Protein AF-A0A7R9MV30-F1 (afdb_monomer_lite)

Sequence (105 aa):
MVAGHREIGRQKDHIFWEFEPNLIGMGIIPLEFMSGQNAESLSLTGKEIYSIDIPENMSTRHKTTIKLDTGKSFEAIMRFDTEVELEYFRNGGILHYMLRQLLDN

Foldseek 3Di:
DDDDDDDPDDDDDPPDPPPPPVCLQQLHFDKAADPPDDCVNQVNPVPWDWDWDDDLDDDAQGKTWIATPVRDIGIITRHPPDVVSVVQNNLNHPVSVVVVVVVVD

Secondary structure (DSSP, 8-state):
------------SSS-SSSSHHHHHTTPPPEEEPTT--TTTTT--S-SPEEE---SSPPTTEEEEEEETTS-EEEEEE---SHHHHHHHHTTSHHHHHHHHHH--

pLDDT: mean 72.21, std 20.03, range [30.53, 93.38]

Structure (mmCIF, N/CA/C/O backbone):
data_AF-A0A7R9MV30-F1
#
_entry.id   AF-A0A7R9MV30-F1
#
loop_
_atom_site.group_PDB
_atom_site.id
_atom_site.type_symbol
_atom_site.label_atom_id
_atom_site.label_alt_id
_atom_site.label_comp_id
_atom_site.label_asym_id
_atom_site.label_entity_id
_atom_site.label_seq_id
_atom_site.pdbx_PDB_ins_code
_atom_site.Cartn_x
_atom_site.Cartn_y
_atom_site.Cartn_z
_atom_site.occupancy
_atom_site.B_iso_or_equiv
_atom_site.auth_seq_id
_atom_site.auth_comp_id
_atom_site.auth_asym_id
_atom_site.auth_atom_id
_atom_site.pdbx_PDB_model_num
ATOM 1 N N . MET A 1 1 ? 20.639 -25.429 41.056 1.00 34.19 1 MET A N 1
ATOM 2 C CA . MET A 1 1 ? 21.287 -24.173 40.621 1.00 34.19 1 MET A CA 1
ATOM 3 C C . MET A 1 1 ? 21.268 -24.164 39.098 1.00 34.19 1 MET A C 1
ATOM 5 O O . MET A 1 1 ? 21.866 -25.050 38.516 1.00 34.19 1 MET A O 1
ATOM 9 N N . VAL A 1 2 ? 20.217 -23.593 38.511 1.00 33.56 2 VAL A N 1
ATOM 10 C CA . VAL A 1 2 ? 20.080 -22.255 37.883 1.00 33.56 2 VAL A CA 1
ATOM 11 C C . VAL A 1 2 ? 20.243 -22.354 36.362 1.00 33.56 2 VAL A C 1
ATOM 13 O O . VAL A 1 2 ? 21.295 -22.717 35.849 1.00 33.56 2 VAL A O 1
ATOM 16 N N . ALA A 1 3 ? 19.139 -22.044 35.683 1.00 37.19 3 ALA A N 1
ATOM 17 C CA . A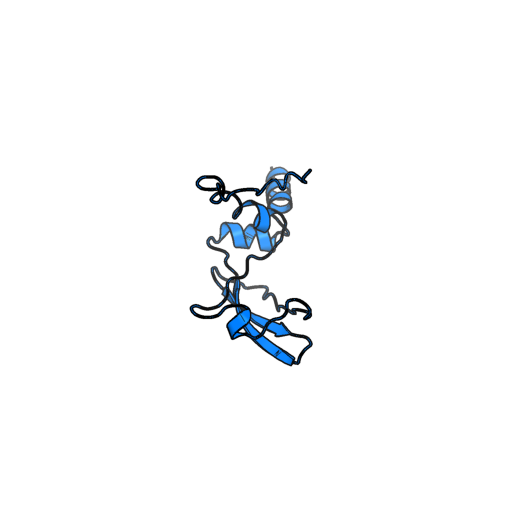LA A 1 3 ? 18.984 -21.917 34.247 1.00 37.19 3 ALA A CA 1
ATOM 18 C C . ALA A 1 3 ? 19.777 -20.717 33.703 1.00 37.19 3 ALA A C 1
ATOM 20 O O . ALA A 1 3 ? 19.739 -19.633 34.278 1.00 37.19 3 ALA A O 1
ATOM 21 N N . GLY A 1 4 ? 20.457 -20.905 32.573 1.00 31.77 4 GLY A N 1
ATOM 22 C CA . GLY A 1 4 ? 21.102 -19.833 31.819 1.00 31.77 4 GLY A CA 1
ATOM 23 C C . GLY A 1 4 ? 20.217 -19.388 30.662 1.00 31.77 4 GLY A C 1
ATOM 24 O O . GLY A 1 4 ? 20.330 -19.924 29.562 1.00 31.77 4 GLY A O 1
ATOM 25 N N . HIS A 1 5 ? 19.340 -18.417 30.919 1.00 38.44 5 HIS A N 1
ATOM 26 C CA . HIS A 1 5 ? 18.726 -17.580 29.888 1.00 38.44 5 HIS A CA 1
ATOM 27 C C . HIS A 1 5 ? 19.833 -16.961 29.018 1.00 38.44 5 HIS A C 1
ATOM 29 O O . HIS A 1 5 ? 20.727 -16.300 29.542 1.00 38.44 5 HIS A O 1
ATOM 35 N N . ARG A 1 6 ? 19.779 -17.148 27.694 1.00 30.53 6 ARG A N 1
ATOM 36 C CA . ARG A 1 6 ? 20.524 -16.303 26.751 1.00 30.53 6 ARG A CA 1
ATOM 37 C C . ARG A 1 6 ? 19.567 -15.289 26.144 1.00 30.53 6 ARG A C 1
ATOM 39 O O . ARG A 1 6 ? 18.776 -15.606 25.262 1.00 30.53 6 ARG A O 1
ATOM 46 N N . GLU A 1 7 ? 19.658 -14.078 26.670 1.00 36.97 7 GLU A N 1
ATOM 47 C CA . GLU A 1 7 ? 19.177 -12.844 26.061 1.00 36.97 7 GLU A CA 1
ATOM 48 C C . GLU A 1 7 ? 19.868 -12.656 24.700 1.00 36.97 7 GLU A C 1
ATOM 50 O O . GLU A 1 7 ? 21.097 -12.625 24.618 1.00 36.97 7 GLU A O 1
ATOM 55 N N . ILE A 1 8 ? 19.090 -12.554 23.621 1.00 38.16 8 ILE A N 1
ATOM 56 C CA . ILE A 1 8 ? 19.602 -12.120 22.317 1.00 38.16 8 ILE A CA 1
ATOM 57 C C . ILE A 1 8 ? 19.532 -10.595 22.320 1.00 38.16 8 ILE A C 1
ATOM 59 O O . ILE A 1 8 ? 18.483 -9.996 22.086 1.00 38.16 8 ILE A O 1
ATOM 63 N N . GLY A 1 9 ? 20.665 -9.985 22.662 1.00 31.25 9 GLY A N 1
ATOM 64 C CA . GLY A 1 9 ? 20.862 -8.545 22.631 1.00 31.25 9 GLY A CA 1
ATOM 65 C C . GLY A 1 9 ? 20.676 -7.976 21.224 1.00 31.25 9 GLY A C 1
ATOM 66 O O . GLY A 1 9 ? 21.127 -8.545 20.229 1.00 31.25 9 GLY A O 1
ATOM 67 N N . ARG A 1 10 ? 20.007 -6.821 21.174 1.00 43.19 10 ARG A N 1
ATOM 68 C CA . ARG A 1 10 ? 19.946 -5.903 20.033 1.00 43.19 10 ARG A CA 1
ATOM 69 C C . ARG A 1 10 ? 21.352 -5.641 19.491 1.00 43.19 10 ARG A C 1
ATOM 71 O O . ARG A 1 10 ? 22.130 -4.931 20.118 1.00 43.19 10 ARG A O 1
ATOM 78 N N . GLN A 1 11 ? 21.631 -6.140 18.295 1.00 40.06 11 GLN A N 1
ATOM 79 C CA . GLN A 1 11 ? 22.649 -5.563 17.426 1.00 40.06 11 GLN A CA 1
ATOM 80 C C . GLN A 1 11 ? 22.265 -5.847 15.972 1.00 40.06 11 GLN A C 1
ATOM 82 O O . GLN A 1 11 ? 22.462 -6.950 15.472 1.00 40.06 11 GLN A O 1
ATOM 87 N N . LYS A 1 12 ? 21.643 -4.865 15.316 1.00 41.28 12 LYS A N 1
ATOM 88 C CA . LYS A 1 12 ? 21.503 -4.803 13.854 1.00 41.28 12 LYS A CA 1
ATOM 89 C C . LYS A 1 12 ? 21.514 -3.343 13.407 1.00 41.28 12 LYS A C 1
ATOM 91 O O . LYS A 1 12 ? 20.579 -2.860 12.780 1.00 41.28 12 LYS A O 1
ATOM 96 N N . ASP A 1 13 ? 22.601 -2.661 13.731 1.00 45.47 13 ASP A N 1
ATOM 97 C CA . ASP A 1 13 ? 23.096 -1.619 12.843 1.00 45.47 13 ASP A CA 1
ATOM 98 C C . ASP A 1 13 ? 23.775 -2.356 11.675 1.00 45.47 13 ASP A C 1
ATOM 100 O O . ASP A 1 13 ? 24.502 -3.320 11.908 1.00 45.47 13 ASP A O 1
ATOM 104 N N . HIS A 1 14 ? 23.512 -1.939 10.433 1.00 38.38 14 HIS A N 1
ATOM 105 C CA . HIS A 1 14 ? 24.157 -2.398 9.185 1.00 38.38 14 HIS A CA 1
ATOM 106 C C . HIS A 1 14 ? 23.590 -3.562 8.335 1.00 38.38 14 HIS A C 1
ATOM 108 O O . HIS A 1 14 ? 24.266 -3.960 7.393 1.00 38.38 14 HIS A O 1
ATOM 114 N N . ILE A 1 15 ? 22.355 -4.061 8.522 1.00 38.62 15 ILE A N 1
ATOM 115 C CA . ILE A 1 15 ? 21.719 -4.969 7.521 1.00 38.62 15 ILE A CA 1
ATOM 116 C C . ILE A 1 15 ? 20.208 -4.702 7.378 1.00 38.62 15 ILE A C 1
ATOM 118 O O . ILE A 1 15 ? 19.387 -5.572 7.660 1.00 38.62 15 ILE A O 1
ATOM 122 N N . PHE A 1 16 ? 19.823 -3.486 6.984 1.00 34.19 16 PHE A N 1
ATOM 123 C CA . PHE A 1 16 ? 18.410 -3.138 6.739 1.00 34.19 16 PHE A CA 1
ATOM 124 C C . PHE A 1 16 ? 18.182 -2.182 5.551 1.00 34.19 16 PHE A C 1
ATOM 126 O O . PHE A 1 16 ? 17.120 -1.580 5.464 1.00 34.19 16 PHE A O 1
ATOM 133 N N . TRP A 1 17 ? 19.131 -2.063 4.613 1.00 32.94 17 TRP A N 1
ATOM 134 C CA . TRP A 1 17 ? 18.978 -1.202 3.421 1.00 32.94 17 TRP A CA 1
ATOM 135 C C . TRP A 1 17 ? 18.750 -1.949 2.093 1.00 32.94 17 TRP A C 1
ATOM 137 O O . TRP A 1 17 ? 18.620 -1.309 1.059 1.00 32.94 17 TRP A O 1
ATOM 147 N N . GLU A 1 18 ? 18.638 -3.283 2.096 1.00 39.88 18 GLU A N 1
ATOM 148 C CA . GLU A 1 18 ? 18.591 -4.087 0.853 1.00 39.88 18 GLU A CA 1
ATOM 149 C C . GLU A 1 18 ? 17.344 -4.978 0.699 1.00 39.88 18 GLU A C 1
ATOM 151 O O . GLU A 1 18 ? 17.288 -5.819 -0.194 1.00 39.88 18 GLU A O 1
ATOM 156 N N . PHE A 1 19 ? 16.323 -4.816 1.548 1.00 43.66 19 PHE A N 1
ATOM 157 C CA . PHE A 1 19 ? 15.101 -5.638 1.484 1.00 43.66 19 PHE A CA 1
ATOM 158 C C . PHE A 1 19 ? 13.936 -5.008 0.703 1.00 43.66 19 PHE A C 1
ATOM 160 O O . PHE A 1 19 ? 12.923 -5.673 0.499 1.00 43.66 19 PHE A O 1
ATOM 167 N N . GLU A 1 20 ? 14.069 -3.767 0.231 1.00 51.78 20 GLU A N 1
ATOM 168 C CA . GLU A 1 20 ? 13.032 -3.109 -0.578 1.00 51.78 20 GLU A CA 1
ATOM 169 C C . GLU A 1 20 ? 12.963 -3.572 -2.057 1.00 51.78 20 GLU A C 1
ATOM 171 O O . GLU A 1 20 ? 11.846 -3.709 -2.557 1.00 51.78 20 GLU A O 1
ATOM 176 N N . PRO A 1 21 ? 14.058 -3.929 -2.771 1.00 46.22 21 PRO A N 1
ATOM 177 C CA . PRO A 1 21 ? 13.959 -4.219 -4.208 1.00 46.22 21 PRO A CA 1
ATOM 178 C C . PRO A 1 21 ? 13.429 -5.623 -4.554 1.00 46.22 21 PRO A C 1
ATOM 180 O O . PRO A 1 21 ? 12.947 -5.844 -5.666 1.00 46.22 21 PRO A O 1
ATOM 183 N N . ASN A 1 22 ? 13.479 -6.593 -3.632 1.00 52.56 22 ASN A N 1
ATOM 184 C CA . ASN A 1 22 ? 13.143 -7.988 -3.962 1.00 52.56 22 ASN A CA 1
ATOM 185 C C . ASN A 1 22 ? 11.636 -8.315 -3.864 1.00 52.56 22 ASN A C 1
ATOM 187 O O . ASN A 1 22 ? 11.171 -9.277 -4.469 1.00 52.56 22 ASN A O 1
ATOM 191 N N . LEU A 1 23 ? 10.849 -7.520 -3.130 1.00 58.72 23 LEU A N 1
ATOM 192 C CA . LEU A 1 23 ? 9.410 -7.774 -2.944 1.00 58.72 23 LEU A CA 1
ATOM 193 C C . LEU A 1 23 ? 8.597 -7.431 -4.198 1.00 58.72 23 LEU A C 1
ATOM 195 O O . LEU A 1 23 ? 7.747 -8.216 -4.623 1.00 58.72 23 LEU A O 1
ATOM 199 N N . ILE A 1 24 ? 8.921 -6.307 -4.840 1.00 57.06 24 ILE A N 1
ATOM 200 C CA . ILE A 1 24 ? 8.294 -5.882 -6.100 1.00 57.06 24 ILE A CA 1
ATOM 201 C C . ILE A 1 24 ? 8.585 -6.915 -7.197 1.00 57.06 24 ILE A C 1
ATOM 203 O O . ILE A 1 24 ? 7.701 -7.289 -7.969 1.00 57.06 24 ILE A O 1
ATOM 207 N N . GLY A 1 25 ? 9.806 -7.462 -7.202 1.00 51.72 25 GLY A N 1
ATOM 208 C CA . GLY A 1 25 ? 10.209 -8.537 -8.106 1.00 51.72 25 GLY A CA 1
ATOM 209 C C . GLY A 1 25 ? 9.385 -9.822 -7.969 1.00 51.72 25 GLY A C 1
ATOM 210 O O . GLY A 1 25 ? 9.207 -10.532 -8.959 1.00 51.72 25 GLY A O 1
ATOM 211 N N . MET A 1 26 ? 8.822 -10.080 -6.786 1.00 60.38 26 MET A N 1
ATOM 212 C CA . MET A 1 26 ? 7.952 -11.224 -6.491 1.00 60.38 26 MET A CA 1
ATOM 213 C C . MET A 1 26 ? 6.452 -10.929 -6.683 1.00 60.38 26 MET A C 1
ATOM 215 O O . MET A 1 26 ? 5.627 -11.795 -6.404 1.00 60.38 26 MET A O 1
ATOM 219 N N . GLY A 1 27 ? 6.083 -9.728 -7.147 1.00 62.47 27 GLY A N 1
ATOM 220 C CA . GLY A 1 27 ? 4.683 -9.323 -7.325 1.00 62.47 27 GLY A CA 1
ATOM 221 C C . GLY A 1 27 ? 3.986 -8.872 -6.035 1.00 62.47 27 GLY A C 1
ATOM 222 O O . GLY A 1 27 ? 2.759 -8.804 -5.995 1.00 62.47 27 GLY A O 1
ATOM 223 N N . ILE A 1 28 ? 4.745 -8.565 -4.978 1.00 75.94 28 ILE A N 1
ATOM 224 C CA . ILE A 1 28 ? 4.214 -8.023 -3.722 1.00 75.94 28 ILE A CA 1
ATOM 225 C C . ILE A 1 28 ? 4.131 -6.498 -3.836 1.00 75.94 28 ILE A C 1
ATOM 227 O O . ILE A 1 28 ? 5.098 -5.848 -4.234 1.00 75.94 28 ILE A O 1
ATOM 231 N N . ILE A 1 29 ? 2.985 -5.924 -3.461 1.00 82.38 29 ILE A N 1
ATOM 232 C CA . ILE A 1 29 ? 2.770 -4.471 -3.467 1.00 82.38 29 ILE A CA 1
ATOM 233 C C . ILE A 1 29 ? 3.255 -3.887 -2.136 1.00 82.38 29 ILE A C 1
ATOM 235 O O . ILE A 1 29 ? 2.688 -4.228 -1.092 1.00 82.38 29 ILE A O 1
ATOM 239 N N . PRO A 1 30 ? 4.259 -2.995 -2.135 1.00 84.19 30 PRO A N 1
ATOM 240 C CA . PRO A 1 30 ? 4.637 -2.270 -0.932 1.00 84.19 30 PRO A CA 1
ATOM 241 C C . PRO A 1 30 ? 3.554 -1.234 -0.600 1.00 84.19 30 PRO A C 1
ATOM 243 O O . PRO A 1 30 ? 3.233 -0.367 -1.414 1.00 84.19 30 PRO A O 1
ATOM 246 N N . LEU A 1 31 ? 2.984 -1.322 0.602 1.00 88.38 31 LEU A N 1
ATOM 247 C CA . LEU A 1 31 ? 1.974 -0.387 1.097 1.00 88.38 31 LEU A CA 1
ATOM 248 C C . LEU A 1 31 ? 2.541 0.422 2.257 1.00 88.38 31 LEU A C 1
ATOM 250 O O . LEU A 1 31 ? 3.134 -0.125 3.185 1.00 88.38 31 LEU A O 1
ATOM 254 N N . GLU A 1 32 ? 2.318 1.727 2.207 1.00 89.38 32 GLU A N 1
ATOM 255 C CA . G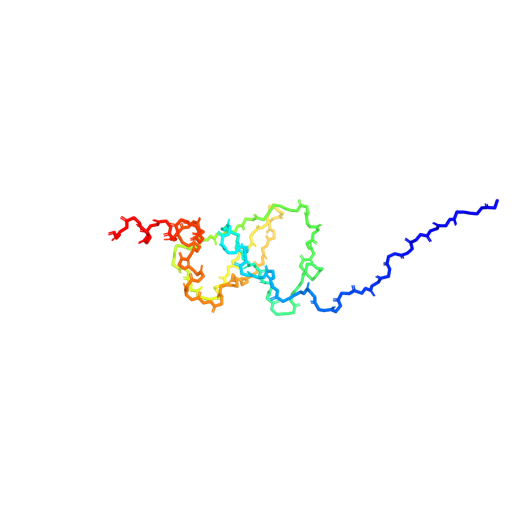LU A 1 32 ? 2.719 2.691 3.222 1.00 89.38 32 GLU A CA 1
ATOM 256 C C . GLU A 1 32 ? 1.464 3.355 3.802 1.00 89.38 32 GLU A C 1
ATOM 258 O O . GLU A 1 32 ? 0.564 3.763 3.065 1.00 89.38 32 GLU A O 1
ATOM 263 N N . PHE A 1 33 ? 1.377 3.459 5.129 1.00 91.44 33 PHE A N 1
ATOM 264 C CA . PHE A 1 33 ? 0.311 4.234 5.767 1.00 91.44 33 PHE A CA 1
ATOM 265 C C . PHE A 1 33 ? 0.467 5.72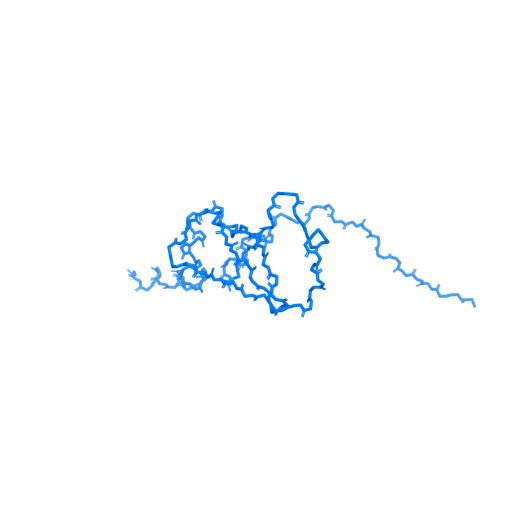2 5.448 1.00 91.44 33 PHE A C 1
ATOM 267 O O . PHE A 1 33 ? 1.573 6.221 5.252 1.00 91.44 33 PHE A O 1
ATOM 274 N N . MET A 1 34 ? -0.641 6.461 5.447 1.00 91.75 34 MET A N 1
ATOM 275 C CA . MET A 1 34 ? -0.573 7.915 5.328 1.00 91.75 34 MET A CA 1
ATOM 276 C C . MET A 1 34 ? 0.227 8.521 6.488 1.00 91.75 34 MET A C 1
ATOM 278 O O . MET A 1 34 ? 0.267 7.977 7.592 1.00 91.75 34 MET A O 1
ATOM 282 N N . SER A 1 35 ? 0.849 9.677 6.251 1.00 89.62 35 SER A N 1
ATOM 283 C CA . SER A 1 35 ? 1.644 10.361 7.276 1.00 89.62 35 SER A CA 1
ATOM 284 C C . SER A 1 35 ? 0.846 10.561 8.571 1.00 89.62 35 SER A C 1
ATOM 286 O O . SER A 1 35 ? -0.273 11.075 8.550 1.00 89.62 35 SER A O 1
ATOM 288 N N . GLY A 1 36 ? 1.423 10.133 9.696 1.00 88.38 36 GLY A N 1
ATOM 289 C CA . GLY A 1 36 ? 0.787 10.191 11.014 1.00 88.38 36 GLY A CA 1
ATOM 290 C C . GLY A 1 36 ? -0.212 9.066 11.306 1.00 88.38 36 GLY A C 1
ATOM 291 O O . GLY A 1 36 ? -0.740 9.018 12.414 1.00 88.38 36 GLY A O 1
ATOM 292 N N . GLN A 1 37 ? -0.453 8.153 10.362 1.00 90.25 37 GLN A N 1
ATOM 293 C CA . GLN A 1 37 ? -1.241 6.945 10.583 1.00 90.25 37 GLN A CA 1
ATOM 294 C C . GLN A 1 37 ? -0.340 5.736 10.832 1.00 90.25 37 GLN A C 1
ATOM 296 O O . GLN A 1 37 ? 0.762 5.614 10.301 1.00 90.25 37 GLN A O 1
ATOM 301 N N . ASN A 1 38 ? -0.834 4.822 11.653 1.00 89.31 38 ASN A N 1
ATOM 302 C CA . ASN A 1 38 ? -0.234 3.529 11.924 1.00 89.31 38 ASN A CA 1
AT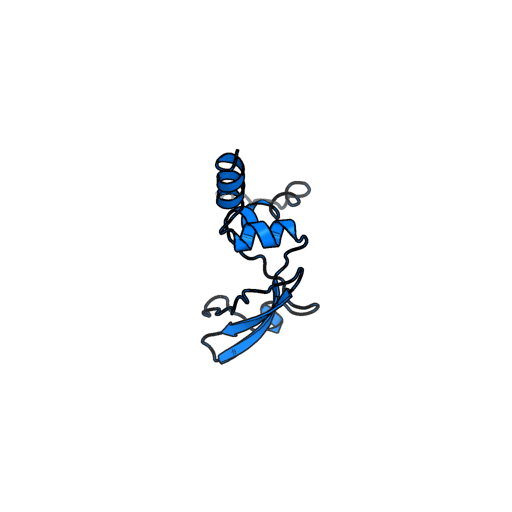OM 303 C C . ASN A 1 38 ? -1.329 2.519 12.310 1.00 89.31 38 ASN A C 1
ATOM 305 O O . ASN A 1 38 ? -2.514 2.856 12.400 1.00 89.31 38 ASN A O 1
ATOM 309 N N . ALA A 1 39 ? -0.933 1.267 12.542 1.00 88.75 39 ALA A N 1
ATOM 310 C CA . ALA A 1 39 ? -1.869 0.205 12.901 1.00 88.75 39 ALA A CA 1
ATOM 311 C C . ALA A 1 39 ? -2.669 0.519 14.180 1.00 88.75 39 ALA A C 1
ATOM 313 O O . ALA A 1 39 ? -3.870 0.265 14.223 1.00 88.75 39 ALA A O 1
ATOM 314 N N . GLU A 1 40 ? -2.043 1.129 15.190 1.00 88.31 40 GLU A N 1
ATOM 315 C CA . GLU A 1 40 ? -2.707 1.486 16.450 1.00 88.31 40 GLU A CA 1
ATOM 316 C C . GLU A 1 40 ? -3.725 2.615 16.251 1.00 88.31 40 GLU A C 1
ATOM 318 O O . GLU A 1 40 ? -4.874 2.496 16.679 1.00 88.31 40 GLU A O 1
ATOM 323 N N . SER A 1 41 ? -3.352 3.678 15.530 1.00 89.25 41 SER A N 1
ATOM 324 C CA . SER A 1 41 ? -4.233 4.816 15.243 1.00 89.25 41 SER A CA 1
ATOM 325 C C . SER A 1 41 ? -5.445 4.404 14.411 1.00 89.25 41 SER A C 1
ATOM 327 O O . SER A 1 41 ? -6.520 4.978 14.546 1.00 89.25 41 SER A O 1
ATOM 329 N N . LEU A 1 42 ? -5.273 3.398 13.551 1.00 87.31 42 LEU A N 1
ATOM 330 C CA . LEU A 1 42 ? -6.337 2.821 12.731 1.00 87.31 42 LEU A CA 1
ATOM 331 C C . LEU A 1 42 ? -7.087 1.682 13.446 1.00 87.31 42 LEU A C 1
ATOM 333 O O . LEU A 1 42 ? -8.072 1.158 12.920 1.00 87.31 42 LEU A O 1
ATOM 337 N N . SER A 1 43 ? -6.668 1.326 14.668 1.00 89.00 43 SER A N 1
ATOM 338 C CA . SER A 1 43 ? -7.219 0.220 15.457 1.00 89.00 43 SER A CA 1
ATOM 339 C C . SER A 1 43 ? -7.272 -1.093 14.666 1.00 89.00 43 SER A C 1
ATOM 341 O O . SER A 1 43 ? -8.302 -1.773 14.651 1.00 89.00 43 SER A O 1
ATOM 343 N N . LEU A 1 44 ? -6.176 -1.398 13.969 1.00 88.94 44 LEU A N 1
ATOM 344 C CA . LEU A 1 44 ? -5.967 -2.627 13.211 1.00 88.94 44 LEU A CA 1
ATOM 345 C C . LEU A 1 44 ? -5.370 -3.688 14.133 1.00 88.94 44 LEU A C 1
ATOM 347 O O . LEU A 1 44 ? -4.363 -3.450 14.799 1.00 88.94 44 LEU A O 1
ATOM 351 N N . THR A 1 45 ? -5.982 -4.867 14.169 1.00 87.50 45 THR A N 1
ATOM 352 C CA . THR A 1 45 ? -5.532 -5.979 15.018 1.00 87.50 45 THR A CA 1
ATOM 353 C C . THR A 1 45 ? -4.671 -6.992 14.263 1.00 87.50 45 THR A C 1
ATOM 355 O O . THR A 1 45 ? -4.025 -7.831 14.890 1.00 87.50 45 THR A O 1
ATOM 358 N N . GLY A 1 46 ? -4.663 -6.930 12.927 1.00 85.38 46 GLY A N 1
ATOM 359 C CA . GLY A 1 46 ? -3.983 -7.884 12.049 1.00 85.38 46 GLY A CA 1
ATOM 360 C C . GLY A 1 46 ? -4.763 -9.185 11.832 1.00 85.38 46 GLY A C 1
ATOM 361 O O . GLY A 1 46 ? -4.243 -10.108 11.213 1.00 85.38 46 GLY A O 1
ATOM 362 N N . LYS A 1 47 ? -5.995 -9.275 12.348 1.00 85.25 47 LYS A N 1
ATOM 363 C CA . LYS A 1 47 ? -6.903 -10.421 12.157 1.00 85.25 47 LYS A CA 1
ATOM 364 C C . LYS A 1 47 ? -7.964 -10.166 11.090 1.00 85.25 47 LYS A C 1
ATOM 366 O O . LYS A 1 47 ? -8.717 -11.074 10.757 1.00 85.25 47 LYS A O 1
ATOM 371 N N . GLU A 1 48 ? -8.049 -8.931 10.613 1.00 85.00 48 GLU A N 1
ATOM 372 C CA . GLU A 1 48 ? -8.998 -8.504 9.597 1.00 85.00 48 GLU A CA 1
ATOM 373 C C . GLU A 1 48 ? -8.591 -9.004 8.210 1.00 85.00 48 GLU A C 1
ATOM 375 O O . GLU A 1 48 ? -7.413 -9.253 7.934 1.00 85.00 48 GLU A O 1
ATOM 380 N N . ILE A 1 49 ? -9.569 -9.096 7.311 1.00 88.69 49 ILE A N 1
ATOM 381 C CA . ILE A 1 49 ? -9.312 -9.350 5.894 1.00 88.69 49 ILE A CA 1
ATOM 382 C C . ILE A 1 49 ? -9.216 -8.005 5.180 1.00 88.69 49 ILE A C 1
ATOM 384 O O . ILE A 1 49 ? -10.154 -7.208 5.196 1.00 88.69 49 ILE A O 1
ATOM 388 N N . TYR A 1 50 ? -8.079 -7.774 4.530 1.00 88.50 50 TYR A N 1
ATOM 389 C CA . TYR A 1 50 ? -7.779 -6.549 3.798 1.00 88.50 50 TYR A CA 1
ATOM 390 C C . TYR A 1 50 ? -8.112 -6.756 2.319 1.00 88.50 50 TYR A C 1
ATOM 392 O O . TYR A 1 50 ? -7.598 -7.668 1.676 1.00 88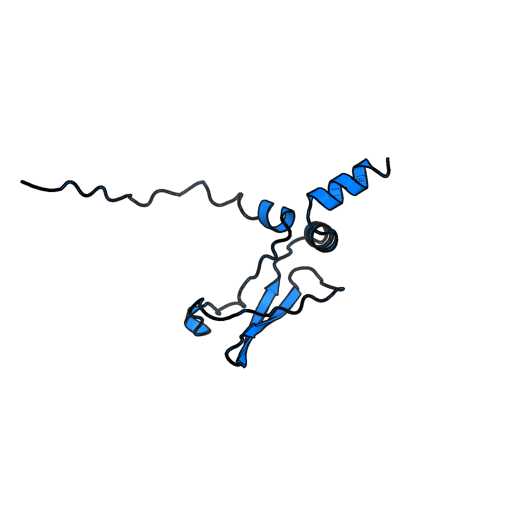.50 50 TYR A O 1
ATOM 400 N N . SER A 1 51 ? -8.972 -5.900 1.781 1.00 87.44 51 SER A N 1
ATOM 401 C CA . SER A 1 51 ? -9.341 -5.848 0.369 1.00 87.44 51 SER A CA 1
ATOM 402 C C . SER A 1 51 ? -8.789 -4.569 -0.238 1.00 87.44 51 SER A C 1
ATOM 404 O O . SER A 1 51 ? -9.028 -3.474 0.274 1.00 87.44 51 SER A O 1
ATOM 406 N N . ILE A 1 52 ? -8.037 -4.711 -1.324 1.00 86.50 52 ILE A N 1
ATOM 407 C CA . ILE A 1 52 ? -7.354 -3.604 -1.987 1.00 86.50 52 ILE A CA 1
ATOM 408 C C . ILE A 1 52 ? -7.764 -3.631 -3.450 1.00 86.50 52 ILE A C 1
ATOM 410 O O . ILE A 1 52 ? -7.526 -4.616 -4.146 1.00 86.50 52 ILE A O 1
ATOM 414 N N . ASP A 1 53 ? -8.371 -2.540 -3.902 1.00 83.25 53 ASP A N 1
ATOM 415 C CA . ASP A 1 53 ? -8.650 -2.327 -5.314 1.00 83.25 53 ASP A CA 1
ATOM 416 C C . ASP A 1 53 ? -7.361 -1.827 -5.987 1.00 83.25 53 ASP A C 1
ATOM 418 O O . ASP A 1 53 ? -6.795 -0.797 -5.603 1.00 83.25 53 ASP A O 1
ATOM 422 N N . ILE A 1 54 ? -6.870 -2.590 -6.965 1.00 82.81 54 ILE A N 1
ATOM 423 C CA . ILE A 1 54 ? -5.655 -2.280 -7.725 1.00 82.81 54 ILE A CA 1
ATOM 424 C C . ILE A 1 54 ? -6.092 -1.740 -9.093 1.00 82.81 54 ILE A C 1
ATOM 426 O O . ILE A 1 54 ? -6.565 -2.521 -9.921 1.00 82.81 54 ILE A O 1
ATOM 430 N N . PRO A 1 55 ? -5.982 -0.425 -9.351 1.00 81.06 55 PRO A N 1
ATOM 431 C CA . PRO A 1 55 ? -6.360 0.122 -10.644 1.00 81.06 55 PRO A CA 1
ATOM 432 C C . PRO A 1 55 ? -5.363 -0.283 -11.736 1.00 81.06 55 PRO A C 1
ATOM 434 O O . PRO A 1 55 ? -4.165 -0.398 -11.501 1.00 81.06 55 PRO A O 1
ATOM 437 N N . GLU A 1 56 ? -5.847 -0.449 -12.965 1.00 77.31 56 GLU A N 1
ATOM 438 C CA . GLU A 1 56 ? -4.997 -0.776 -14.121 1.00 77.31 56 GLU A CA 1
ATOM 439 C C . GLU A 1 56 ? -4.035 0.381 -14.463 1.00 77.31 56 GLU A C 1
ATOM 441 O O . GLU A 1 56 ? -2.857 0.178 -14.761 1.00 77.31 56 GLU A O 1
ATOM 446 N N . ASN A 1 57 ? -4.510 1.622 -14.309 1.00 79.88 57 ASN A N 1
ATOM 447 C CA . ASN A 1 57 ? -3.754 2.849 -14.564 1.00 79.88 57 ASN A CA 1
ATOM 448 C C . ASN A 1 57 ? -3.190 3.458 -13.268 1.00 79.88 57 ASN A C 1
ATOM 450 O O . ASN A 1 57 ? -3.589 4.545 -12.853 1.00 79.88 57 ASN A O 1
ATOM 454 N N . MET A 1 58 ? -2.269 2.754 -12.609 1.00 83.44 58 MET A N 1
ATOM 455 C CA . MET A 1 58 ? -1.552 3.286 -11.438 1.00 83.44 58 MET A CA 1
ATOM 456 C C . MET A 1 58 ? -0.370 4.177 -11.816 1.00 83.44 58 MET A C 1
ATOM 458 O O . MET A 1 58 ? 0.359 3.873 -12.760 1.00 83.44 58 MET A O 1
ATOM 462 N N . SER A 1 59 ? -0.160 5.229 -11.025 1.00 87.94 59 SER A N 1
ATOM 463 C CA . SER A 1 59 ? 1.019 6.103 -11.043 1.00 87.94 59 SER A CA 1
ATOM 464 C C . SER A 1 59 ? 1.992 5.755 -9.911 1.00 87.94 59 SER A C 1
ATOM 466 O O . SER A 1 59 ? 1.669 4.967 -9.020 1.00 87.94 59 SER A O 1
ATOM 468 N N . THR A 1 60 ? 3.178 6.368 -9.896 1.00 89.19 60 THR A N 1
ATOM 469 C CA . THR A 1 60 ? 4.099 6.238 -8.755 1.00 89.19 60 THR A CA 1
ATOM 470 C C . THR A 1 60 ? 3.459 6.818 -7.498 1.00 89.19 60 THR A C 1
ATOM 472 O O . THR A 1 60 ? 2.651 7.752 -7.573 1.00 89.19 60 THR A O 1
ATOM 475 N N . ARG A 1 61 ? 3.767 6.216 -6.341 1.00 90.06 61 ARG A N 1
ATOM 476 C CA . ARG A 1 61 ? 3.194 6.578 -5.029 1.00 90.06 61 ARG A CA 1
ATOM 477 C C . ARG A 1 61 ? 1.665 6.771 -5.054 1.00 90.06 61 ARG A C 1
ATOM 479 O O . ARG A 1 61 ? 1.135 7.714 -4.460 1.00 90.06 61 ARG A O 1
ATOM 486 N N . HIS A 1 62 ? 0.949 5.897 -5.764 1.00 89.56 62 HIS A N 1
ATOM 487 C CA . HIS A 1 62 ? -0.503 5.986 -5.922 1.00 89.56 62 HIS A CA 1
ATOM 488 C C . HIS A 1 62 ? -1.225 5.795 -4.585 1.00 89.56 62 HIS A C 1
ATOM 490 O O . HIS A 1 62 ? -0.928 4.862 -3.840 1.00 89.56 62 HIS A O 1
ATOM 496 N N . LYS A 1 63 ? -2.205 6.651 -4.288 1.00 92.25 63 LYS A N 1
ATOM 497 C CA . LYS A 1 63 ? -3.063 6.491 -3.109 1.00 92.25 63 LYS A CA 1
ATOM 498 C C . LYS A 1 63 ? -4.199 5.532 -3.428 1.00 92.25 63 LYS A C 1
ATOM 500 O O . LYS A 1 63 ? -4.931 5.753 -4.385 1.00 92.25 63 LYS A O 1
ATOM 505 N N . THR A 1 64 ? -4.364 4.508 -2.605 1.00 90.56 64 THR A N 1
ATOM 506 C CA . THR A 1 64 ? -5.467 3.553 -2.690 1.00 90.56 64 THR A CA 1
ATOM 507 C C . THR A 1 64 ? -6.245 3.515 -1.381 1.00 90.56 64 THR A C 1
ATOM 509 O O . THR A 1 64 ? -5.723 3.841 -0.312 1.00 90.56 64 THR A O 1
ATOM 512 N N . THR A 1 65 ? -7.506 3.106 -1.458 1.00 92.62 65 THR A N 1
ATOM 513 C CA . THR A 1 65 ? -8.331 2.841 -0.282 1.00 92.62 65 THR A CA 1
ATOM 514 C C . THR A 1 65 ? -8.323 1.348 0.008 1.00 92.62 65 THR A C 1
ATOM 516 O O . THR A 1 65 ? -8.748 0.540 -0.815 1.00 92.62 65 THR A O 1
ATOM 519 N N . ILE A 1 66 ? -7.884 0.991 1.208 1.00 91.25 66 ILE A N 1
ATOM 520 C CA . ILE A 1 66 ? -7.925 -0.370 1.724 1.00 91.25 66 ILE A CA 1
ATOM 521 C C . ILE A 1 66 ? -9.223 -0.542 2.506 1.00 91.25 66 ILE A C 1
ATOM 523 O O . ILE A 1 66 ? -9.515 0.227 3.424 1.00 91.25 66 ILE A O 1
ATOM 527 N N . LYS A 1 67 ? -10.011 -1.549 2.134 1.00 91.25 67 LYS A N 1
ATOM 528 C CA . LYS A 1 67 ? -11.270 -1.912 2.791 1.00 91.25 67 LYS A CA 1
ATOM 529 C C . LYS A 1 67 ? -11.053 -3.130 3.674 1.00 91.25 67 LYS A C 1
ATOM 531 O O . LYS A 1 67 ? -10.326 -4.046 3.307 1.00 91.25 67 LYS A O 1
ATOM 536 N N . LEU 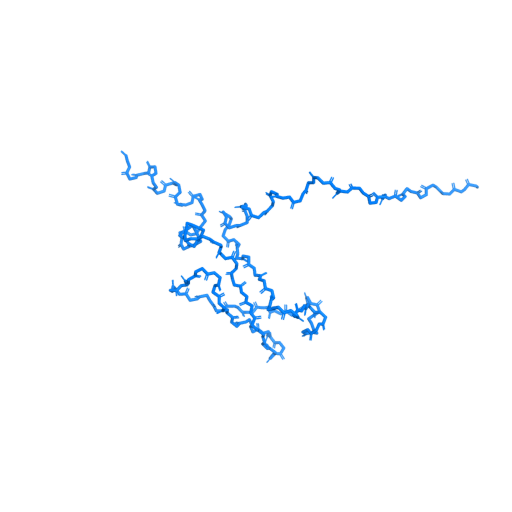A 1 68 ? -11.707 -3.147 4.823 1.00 90.94 68 LEU A N 1
ATOM 537 C CA . LEU A 1 68 ? -11.672 -4.249 5.773 1.00 90.94 68 LEU A CA 1
ATOM 538 C C . LEU A 1 68 ? -13.024 -4.961 5.761 1.00 90.94 68 LEU A C 1
ATOM 540 O O . LEU A 1 68 ? -14.066 -4.328 5.592 1.00 90.94 68 LEU A O 1
ATOM 544 N N . ASP A 1 69 ? -13.020 -6.264 6.015 1.00 88.62 69 ASP A N 1
ATOM 545 C CA . ASP A 1 69 ? -14.239 -7.058 6.234 1.00 88.62 69 ASP A CA 1
ATOM 546 C C . ASP A 1 69 ? -15.083 -6.557 7.416 1.00 88.62 69 ASP A C 1
ATOM 548 O O . ASP A 1 69 ? -16.305 -6.683 7.424 1.00 88.62 69 ASP A O 1
ATOM 552 N N . THR A 1 70 ? -14.439 -5.902 8.381 1.00 87.25 70 THR A N 1
ATOM 553 C CA . THR A 1 70 ? -15.094 -5.206 9.500 1.00 87.25 70 THR A CA 1
ATOM 554 C C . THR A 1 70 ? -15.931 -3.985 9.085 1.00 87.25 70 THR A C 1
ATOM 556 O O . THR A 1 70 ? -16.580 -3.377 9.935 1.00 87.25 70 THR A O 1
ATOM 559 N N . GLY A 1 71 ? -15.907 -3.588 7.806 1.00 87.12 71 GLY A N 1
ATOM 560 C CA . GLY A 1 71 ? -16.594 -2.404 7.276 1.00 87.12 71 GLY A CA 1
ATOM 561 C C . GLY A 1 71 ? -15.807 -1.098 7.423 1.00 87.12 71 GLY A C 1
ATOM 562 O O . GLY A 1 71 ? -16.251 -0.054 6.948 1.00 87.12 71 GLY A O 1
ATOM 563 N N . LYS A 1 72 ? -14.629 -1.138 8.056 1.00 89.44 72 LYS A N 1
ATOM 564 C CA . LYS A 1 72 ? -13.695 -0.009 8.116 1.00 89.44 72 LYS A CA 1
ATOM 565 C C . LYS A 1 72 ? -12.935 0.142 6.794 1.00 89.44 72 LYS A C 1
ATOM 567 O O . LYS A 1 72 ? -12.701 -0.831 6.082 1.00 89.44 72 LYS A O 1
ATOM 572 N N . SER A 1 73 ? -12.478 1.353 6.501 1.00 92.44 73 SER A N 1
ATOM 573 C CA . SER A 1 73 ? -11.575 1.619 5.379 1.00 92.44 73 SER A CA 1
ATOM 574 C C . SER A 1 73 ? -10.571 2.706 5.731 1.00 92.44 73 SER A C 1
ATOM 576 O O . SER A 1 73 ? -10.893 3.612 6.499 1.00 92.44 73 SER A O 1
ATOM 578 N N . PHE A 1 74 ? -9.380 2.639 5.148 1.00 92.25 74 PHE A N 1
ATOM 579 C CA . PHE A 1 74 ? -8.344 3.657 5.311 1.00 92.25 74 PHE A CA 1
ATOM 580 C C . PHE A 1 74 ? -7.563 3.858 4.011 1.00 92.25 74 PHE A C 1
ATOM 582 O O . PHE A 1 74 ? -7.573 3.001 3.129 1.00 92.25 74 PHE A O 1
ATOM 589 N N . GLU A 1 75 ? -6.903 5.006 3.879 1.00 93.38 75 GLU A N 1
ATOM 590 C CA . GLU A 1 75 ? -6.040 5.294 2.735 1.00 93.38 75 GLU A CA 1
ATOM 591 C C . GLU A 1 75 ? -4.612 4.809 2.993 1.00 93.38 75 GLU A C 1
ATOM 593 O O . GLU A 1 75 ? -4.078 4.947 4.094 1.00 93.38 75 GLU A O 1
ATOM 598 N N . ALA A 1 76 ? -3.984 4.271 1.954 1.00 92.12 76 ALA A N 1
ATOM 599 C CA . ALA A 1 76 ? -2.584 3.877 1.945 1.00 92.12 76 ALA A CA 1
ATOM 600 C C . ALA A 1 76 ? -1.936 4.284 0.620 1.00 92.12 76 ALA A C 1
ATOM 602 O O . ALA A 1 76 ? -2.607 4.477 -0.393 1.00 92.12 76 ALA A O 1
ATOM 603 N N . ILE A 1 77 ? -0.617 4.403 0.623 1.00 91.12 77 ILE A N 1
ATOM 604 C CA . ILE A 1 77 ? 0.185 4.704 -0.557 1.00 91.12 77 ILE A CA 1
ATOM 605 C C . ILE A 1 77 ? 0.804 3.400 -1.051 1.00 91.12 77 ILE A C 1
ATOM 607 O O . ILE A 1 77 ? 1.506 2.719 -0.308 1.00 91.12 77 ILE A O 1
ATOM 611 N N . MET A 1 78 ? 0.579 3.062 -2.316 1.00 90.00 78 MET A N 1
ATOM 612 C CA . MET A 1 78 ? 1.342 2.028 -3.005 1.00 90.00 78 MET A CA 1
ATOM 613 C C . MET A 1 78 ? 2.715 2.599 -3.348 1.00 90.00 78 MET A C 1
ATOM 615 O O . MET A 1 78 ? 2.839 3.454 -4.229 1.00 90.00 78 MET A O 1
ATOM 619 N N . ARG A 1 79 ? 3.745 2.175 -2.615 1.00 86.94 79 ARG A N 1
ATOM 620 C CA . ARG A 1 79 ? 5.084 2.770 -2.654 1.00 86.94 79 ARG A CA 1
ATOM 621 C C . ARG A 1 79 ? 5.919 2.209 -3.808 1.00 86.94 79 ARG A C 1
ATOM 623 O O . ARG A 1 79 ? 6.957 1.595 -3.602 1.00 86.94 79 ARG A O 1
ATOM 630 N N . PHE A 1 80 ? 5.438 2.420 -5.027 1.00 86.56 80 PHE A N 1
ATOM 631 C CA . PHE A 1 80 ? 6.280 2.332 -6.213 1.00 86.56 80 PHE A CA 1
ATOM 632 C C . PHE A 1 80 ? 7.002 3.668 -6.368 1.00 86.56 80 PHE A C 1
ATOM 634 O O . PHE A 1 80 ? 6.356 4.698 -6.604 1.00 86.56 80 PHE A O 1
ATOM 641 N N . ASP A 1 81 ? 8.316 3.655 -6.173 1.00 85.25 81 ASP A N 1
ATOM 642 C CA . ASP A 1 81 ? 9.159 4.848 -6.180 1.00 85.25 81 ASP A CA 1
ATOM 643 C C . ASP A 1 81 ? 9.638 5.180 -7.609 1.00 85.25 81 ASP A C 1
ATOM 645 O O . ASP A 1 81 ? 9.964 6.333 -7.895 1.00 85.25 81 ASP A O 1
ATOM 649 N N . THR A 1 82 ? 9.600 4.217 -8.542 1.00 84.50 82 THR A N 1
ATOM 650 C CA . THR A 1 82 ? 9.955 4.426 -9.961 1.00 84.50 82 THR A CA 1
ATOM 651 C C . THR A 1 82 ? 8.916 3.862 -10.940 1.00 84.50 82 THR A C 1
ATOM 653 O O . THR A 1 82 ? 8.162 2.946 -10.615 1.00 84.50 82 THR A O 1
ATOM 656 N N . GLU A 1 83 ? 8.878 4.382 -12.175 1.00 84.62 83 GLU A N 1
ATOM 657 C CA . GLU A 1 83 ? 8.016 3.820 -13.235 1.00 84.62 83 GLU A CA 1
ATOM 658 C C . GLU A 1 83 ? 8.424 2.395 -13.631 1.00 84.62 83 GLU A C 1
ATOM 660 O O . GLU A 1 83 ? 7.573 1.574 -13.958 1.00 84.62 83 GLU A O 1
ATOM 665 N N . VAL A 1 84 ? 9.714 2.077 -13.522 1.00 81.56 84 VAL A N 1
ATOM 666 C CA . VAL A 1 84 ? 10.257 0.740 -13.790 1.00 81.56 84 VAL A CA 1
ATOM 667 C C . VAL A 1 84 ? 9.653 -0.303 -12.840 1.00 81.56 84 VAL A C 1
ATOM 669 O O . VAL A 1 84 ? 9.251 -1.380 -13.271 1.00 81.56 84 VAL A O 1
ATOM 672 N N . GLU A 1 85 ? 9.514 0.023 -11.554 1.00 80.69 85 GLU A N 1
ATOM 673 C CA . GLU A 1 85 ? 8.872 -0.858 -10.569 1.00 80.69 85 GLU A CA 1
ATOM 674 C C . GLU A 1 85 ? 7.385 -1.094 -10.865 1.00 80.69 85 GLU A C 1
ATOM 676 O O . GLU A 1 85 ? 6.897 -2.219 -10.724 1.00 80.69 85 GLU A O 1
ATOM 681 N N . LEU A 1 86 ? 6.666 -0.056 -11.313 1.00 82.38 86 LEU A N 1
ATOM 682 C CA . LEU A 1 86 ? 5.281 -0.193 -11.773 1.00 82.38 86 LEU A CA 1
ATOM 683 C C . LEU A 1 86 ? 5.188 -1.098 -12.996 1.00 82.38 86 LEU A C 1
ATOM 685 O O . LEU A 1 86 ? 4.280 -1.924 -13.082 1.00 82.38 86 LEU A O 1
ATOM 689 N N . GLU A 1 87 ? 6.117 -0.953 -13.938 1.00 80.25 87 GLU A N 1
ATOM 690 C CA . GLU A 1 87 ? 6.174 -1.786 -15.131 1.00 80.25 87 GLU A CA 1
ATOM 691 C C . GLU A 1 87 ? 6.428 -3.249 -14.759 1.00 80.25 87 GLU A C 1
ATOM 693 O O . GLU A 1 87 ? 5.706 -4.126 -15.236 1.00 80.25 87 GLU A O 1
ATOM 698 N N . TYR A 1 88 ? 7.352 -3.528 -13.834 1.00 77.38 88 TYR A N 1
ATOM 699 C CA . TYR A 1 88 ? 7.574 -4.876 -13.301 1.00 77.38 88 TYR A CA 1
ATOM 700 C C . TYR A 1 88 ? 6.324 -5.448 -12.636 1.00 77.38 88 TYR A C 1
ATOM 702 O O . TYR A 1 88 ? 5.963 -6.597 -12.898 1.00 77.38 88 TYR A O 1
ATOM 710 N N . PHE A 1 89 ? 5.632 -4.654 -11.817 1.00 79.12 89 PHE A N 1
ATOM 711 C CA . PHE A 1 89 ? 4.395 -5.078 -11.173 1.00 79.12 89 PHE A CA 1
ATOM 712 C C . PHE A 1 89 ? 3.294 -5.407 -12.195 1.00 79.12 89 PHE A C 1
ATOM 714 O O . PHE A 1 89 ? 2.726 -6.498 -12.149 1.00 79.12 89 PHE A O 1
ATOM 721 N N . ARG A 1 90 ? 3.045 -4.523 -13.175 1.00 78.00 90 ARG A N 1
ATOM 722 C CA . ARG A 1 90 ? 2.065 -4.747 -14.261 1.00 78.00 90 ARG A CA 1
ATOM 723 C C . ARG A 1 90 ? 2.371 -6.004 -15.071 1.00 78.00 90 ARG A C 1
ATOM 725 O O . ARG A 1 90 ? 1.471 -6.670 -15.570 1.00 78.00 90 ARG A O 1
ATOM 732 N N . ASN A 1 91 ? 3.650 -6.337 -15.178 1.00 72.31 91 ASN A N 1
ATOM 733 C CA . ASN A 1 91 ? 4.141 -7.508 -15.881 1.00 72.31 91 ASN A CA 1
ATOM 734 C C . ASN A 1 91 ? 4.106 -8.801 -15.035 1.00 72.31 91 ASN A C 1
ATOM 736 O O . ASN A 1 91 ? 4.519 -9.852 -15.530 1.00 72.31 91 ASN A O 1
ATOM 740 N N . GLY A 1 92 ? 3.589 -8.776 -13.803 1.00 66.88 92 GLY A N 1
ATOM 741 C CA . GLY A 1 92 ? 3.518 -9.960 -12.940 1.00 66.88 92 GLY A CA 1
ATOM 742 C C . GLY A 1 92 ? 4.862 -10.330 -12.304 1.00 66.88 92 GLY A C 1
ATOM 743 O O . GLY A 1 92 ? 5.136 -11.506 -12.061 1.00 66.88 92 GLY A O 1
ATOM 744 N N . GLY A 1 93 ? 5.717 -9.335 -12.066 1.00 65.00 93 GLY A N 1
ATOM 745 C CA . GLY A 1 93 ? 7.020 -9.480 -11.424 1.00 65.00 93 GLY A CA 1
ATOM 746 C C . GLY A 1 93 ? 8.200 -9.321 -12.384 1.00 65.00 93 GLY A C 1
ATOM 747 O O . GLY A 1 93 ? 8.086 -9.461 -13.605 1.00 65.00 93 GLY A O 1
ATOM 748 N N . ILE A 1 94 ? 9.372 -9.057 -11.800 1.00 67.50 94 ILE A N 1
ATOM 749 C CA . ILE A 1 94 ? 10.611 -8.761 -12.537 1.00 67.50 94 ILE A CA 1
ATOM 750 C C . ILE A 1 94 ? 11.051 -9.928 -13.431 1.00 67.50 94 ILE A C 1
ATOM 752 O O . ILE A 1 94 ? 11.556 -9.717 -14.530 1.00 67.50 94 ILE A O 1
ATOM 756 N N . LEU A 1 95 ? 10.799 -11.169 -13.002 1.00 63.47 95 LEU A N 1
ATOM 757 C CA . LEU A 1 95 ? 11.201 -12.361 -13.749 1.00 63.47 95 LEU A CA 1
ATOM 758 C C . LEU A 1 95 ? 10.418 -12.507 -15.062 1.00 63.47 95 LEU A C 1
ATOM 760 O O . LEU A 1 95 ? 11.002 -12.825 -16.094 1.00 63.47 95 LEU A O 1
ATOM 764 N N . HIS A 1 96 ? 9.112 -12.222 -15.045 1.00 62.09 96 HIS A N 1
ATOM 765 C CA . HIS A 1 96 ? 8.280 -12.248 -16.251 1.00 62.09 96 HIS A CA 1
ATOM 766 C C . HIS A 1 96 ? 8.662 -11.137 -17.229 1.00 62.09 96 HIS A C 1
ATOM 768 O O . HIS A 1 96 ? 8.633 -11.348 -18.441 1.00 62.09 96 HIS A O 1
ATOM 774 N N . TYR A 1 97 ? 9.049 -9.973 -16.706 1.00 65.31 97 TYR A N 1
ATOM 775 C CA . TYR A 1 97 ? 9.545 -8.868 -17.514 1.00 65.31 97 TYR A CA 1
ATOM 776 C C . TYR A 1 97 ? 10.862 -9.217 -18.220 1.00 65.31 97 TYR A C 1
ATOM 778 O O . TYR A 1 97 ? 10.960 -9.098 -19.441 1.00 65.31 97 TYR A O 1
ATOM 786 N N . MET A 1 98 ? 11.848 -9.727 -17.475 1.00 65.38 98 MET A N 1
ATOM 787 C CA . MET A 1 98 ? 13.146 -10.113 -18.039 1.00 65.38 98 MET A CA 1
ATOM 788 C C . MET A 1 98 ? 13.030 -11.265 -19.045 1.00 65.38 98 MET A C 1
ATOM 790 O O . MET A 1 98 ? 13.680 -11.227 -20.086 1.00 65.38 98 MET A O 1
ATOM 794 N N . LEU A 1 99 ? 12.180 -12.267 -18.781 1.00 65.12 99 LEU A N 1
ATOM 795 C CA . LEU A 1 99 ? 11.931 -13.360 -19.729 1.00 65.12 99 LEU A CA 1
ATOM 796 C C . LEU A 1 99 ? 11.339 -12.859 -21.049 1.00 65.12 99 LEU A C 1
ATOM 798 O O . LEU A 1 99 ? 11.746 -13.331 -22.104 1.00 65.12 99 LEU A O 1
ATOM 802 N N . ARG A 1 100 ? 10.411 -11.893 -21.009 1.00 68.50 100 ARG A N 1
ATOM 803 C CA . ARG A 1 100 ? 9.854 -11.299 -22.232 1.00 68.50 100 ARG A CA 1
ATOM 804 C C . ARG A 1 100 ? 10.905 -10.529 -23.025 1.00 68.50 100 ARG A C 1
ATOM 806 O O . ARG A 1 100 ? 10.971 -10.720 -24.229 1.00 68.50 100 ARG A O 1
ATOM 813 N N . GLN A 1 101 ? 11.770 -9.757 -22.365 1.00 63.28 101 GLN A N 1
ATOM 814 C CA . GLN A 1 101 ? 12.863 -9.064 -23.059 1.00 63.28 101 GLN A CA 1
ATOM 815 C C . GLN A 1 101 ? 13.876 -10.016 -23.711 1.00 63.28 101 GLN A C 1
ATOM 817 O O . GLN A 1 101 ? 14.431 -9.691 -24.753 1.00 63.28 101 GLN A O 1
ATOM 822 N N . LEU A 1 102 ? 14.120 -11.188 -23.116 1.00 66.31 102 LEU A N 1
ATOM 823 C CA . LEU A 1 102 ? 15.034 -12.188 -23.677 1.00 66.31 102 LEU A CA 1
ATOM 824 C C . LEU A 1 102 ? 14.429 -12.999 -24.831 1.00 66.31 102 LEU A C 1
ATOM 826 O O . LEU A 1 102 ? 15.183 -13.558 -25.617 1.00 66.31 102 LEU A O 1
ATOM 830 N N . LEU A 1 103 ? 13.099 -13.107 -24.904 1.00 64.56 103 LEU A N 1
ATOM 831 C CA . LEU A 1 103 ? 12.392 -13.833 -25.968 1.00 64.56 103 LEU A CA 1
ATOM 832 C C . LEU A 1 103 ? 12.069 -12.954 -27.186 1.00 64.56 103 LEU A C 1
ATOM 834 O O . LEU A 1 103 ? 11.784 -13.498 -28.249 1.00 64.56 103 LEU A O 1
ATOM 838 N N . ASP A 1 104 ? 12.100 -11.628 -27.033 1.00 59.94 104 ASP A N 1
ATOM 839 C CA . ASP A 1 104 ? 11.897 -10.649 -28.116 1.00 59.94 104 ASP A CA 1
ATOM 840 C C . ASP A 1 104 ? 13.209 -10.288 -28.856 1.00 59.94 104 ASP A C 1
ATOM 842 O O . ASP A 1 104 ? 13.247 -9.358 -29.662 1.00 59.94 104 ASP A O 1
ATOM 846 N N . ASN A 1 105 ? 14.299 -11.019 -28.583 1.00 44.91 105 ASN A N 1
ATOM 847 C CA . ASN A 1 105 ? 15.611 -10.887 -29.228 1.00 44.91 105 ASN A CA 1
ATOM 848 C C . ASN A 1 105 ? 16.055 -12.216 -29.849 1.00 44.91 105 ASN A C 1
ATOM 850 O O . ASN A 1 105 ? 16.758 -12.170 -30.883 1.00 44.91 105 ASN A O 1
#

Radius of gyration: 19.12 Å; chains: 1; bounding box: 41×34×70 Å

Organism: NCBI:txid334625

InterPro domains:
  IPR006249 Aconitase/Iron-responsive element-binding protein 2 [PTHR11670] (22-102)
  IPR015928 Aconitase/3-isopropylmalate dehydratase, swivel [G3DSA:3.20.19.10] (17-104)